Protein AF-H9FJS3-F1 (afdb_monomer_lite)

Foldseek 3Di:
DPPDDKDKDKDKDWPDFDDADPVVRDTDTDIDIDIDTDDPVPDDDCVVVVNDPDDDDPPVVDDDDDDD

Radius of gyration: 18.29 Å; chains: 1; bounding box: 32×32×53 Å

Organism: Macaca mulatta (NCBI:txid9544)

Secondary structure (DSSP, 8-state):
--------EEEEEEEEEEEEETTTTEEEEEEEEEEE---TTS---GGGGTT-------TTSS------

pLDDT: mean 87.25, std 8.3, range [50.84, 96.0]

Structure (mmCIF, N/CA/C/O backbone):
data_AF-H9FJS3-F1
#
_entry.id   AF-H9FJS3-F1
#
loop_
_atom_site.group_PDB
_atom_site.id
_atom_site.type_symbol
_atom_site.label_atom_id
_atom_site.label_alt_id
_atom_site.label_comp_id
_atom_site.label_asym_id
_atom_site.label_entity_id
_atom_site.label_seq_id
_atom_site.pdbx_PDB_ins_code
_atom_site.Cartn_x
_atom_site.Cartn_y
_atom_site.Cartn_z
_atom_site.occupancy
_atom_site.B_iso_or_equiv
_atom_site.auth_seq_id
_atom_site.auth_comp_id
_atom_site.auth_asym_id
_atom_site.auth_atom_id
_atom_site.pdbx_PDB_model_num
ATOM 1 N N . ASN A 1 1 ? 6.125 -20.137 -9.681 1.00 50.84 1 ASN A N 1
ATOM 2 C CA . ASN A 1 1 ? 7.005 -20.006 -8.506 1.00 50.84 1 ASN A CA 1
ATOM 3 C C . ASN A 1 1 ? 6.179 -19.344 -7.413 1.00 50.84 1 ASN A C 1
ATOM 5 O O . ASN A 1 1 ? 5.791 -18.205 -7.611 1.00 50.84 1 ASN A O 1
ATOM 9 N N . ILE A 1 2 ? 5.762 -20.079 -6.379 1.00 60.94 2 ILE A N 1
ATOM 10 C CA . ILE A 1 2 ? 4.741 -19.650 -5.386 1.00 60.94 2 ILE A CA 1
ATOM 11 C C . ILE A 1 2 ? 5.399 -19.451 -4.004 1.00 60.94 2 ILE A C 1
ATOM 13 O O . ILE A 1 2 ? 4.752 -19.518 -2.968 1.00 60.94 2 ILE A O 1
ATOM 17 N N . SER A 1 3 ? 6.723 -19.290 -3.988 1.00 65.44 3 SER A N 1
ATOM 18 C CA . SER A 1 3 ? 7.555 -19.456 -2.791 1.00 65.44 3 SER A CA 1
ATOM 19 C C . SER A 1 3 ? 8.279 -18.179 -2.369 1.00 65.44 3 SER A C 1
ATOM 21 O O . SER A 1 3 ? 8.947 -18.183 -1.341 1.00 65.44 3 SER A O 1
ATOM 23 N N . ASP A 1 4 ? 8.158 -17.098 -3.142 1.00 73.69 4 ASP A N 1
ATOM 24 C CA . ASP A 1 4 ? 8.823 -15.838 -2.825 1.00 73.69 4 ASP A CA 1
ATOM 25 C C . ASP A 1 4 ? 8.017 -15.079 -1.769 1.00 73.69 4 ASP A C 1
ATOM 27 O O . ASP A 1 4 ? 6.892 -14.632 -2.000 1.00 73.69 4 ASP A O 1
ATOM 31 N N . VAL A 1 5 ? 8.602 -14.972 -0.578 1.00 80.69 5 VAL A N 1
ATOM 32 C CA . VAL A 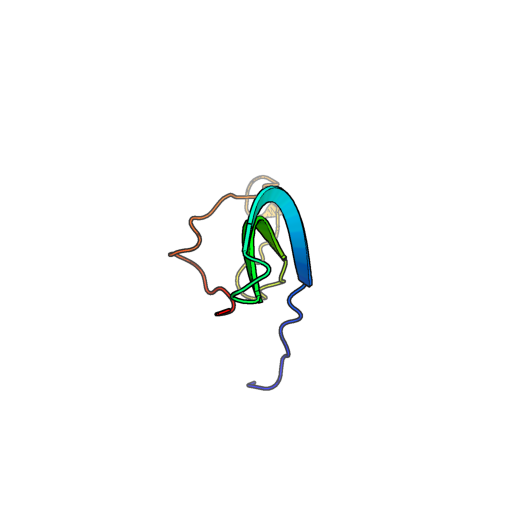1 5 ? 8.022 -14.252 0.555 1.00 80.69 5 VAL A CA 1
ATOM 33 C C . VAL A 1 5 ? 8.176 -12.753 0.321 1.00 80.69 5 VAL A C 1
ATOM 35 O O . VAL A 1 5 ? 9.283 -12.256 0.112 1.00 80.69 5 VAL A O 1
ATOM 38 N N . VAL A 1 6 ? 7.070 -12.016 0.409 1.00 85.56 6 VAL A N 1
ATOM 39 C CA . VAL A 1 6 ? 7.092 -10.551 0.394 1.00 85.56 6 VAL A CA 1
ATOM 40 C C . VAL A 1 6 ? 7.295 -10.056 1.820 1.00 85.56 6 VAL A C 1
ATOM 42 O O . VAL A 1 6 ? 6.435 -10.235 2.681 1.00 85.56 6 VAL A O 1
ATOM 45 N N . LEU A 1 7 ? 8.441 -9.429 2.079 1.00 87.38 7 LEU A N 1
ATOM 46 C CA . LEU A 1 7 ? 8.704 -8.791 3.362 1.00 87.38 7 LEU A CA 1
ATOM 47 C C . LEU A 1 7 ? 8.025 -7.421 3.392 1.00 87.38 7 LEU A C 1
ATOM 49 O O . LEU A 1 7 ? 8.431 -6.506 2.674 1.00 87.38 7 LEU A O 1
ATOM 53 N N . VAL A 1 8 ? 7.003 -7.291 4.237 1.00 89.81 8 VAL A N 1
ATOM 54 C CA . VAL A 1 8 ? 6.300 -6.026 4.455 1.00 89.81 8 VAL A CA 1
ATOM 55 C C . VAL A 1 8 ? 6.784 -5.405 5.757 1.00 89.81 8 VAL A C 1
ATOM 57 O O . VAL A 1 8 ? 6.726 -6.025 6.820 1.00 89.81 8 VAL A O 1
ATOM 60 N N . ARG A 1 9 ? 7.293 -4.177 5.672 1.00 91.00 9 ARG A N 1
ATOM 61 C CA . ARG A 1 9 ? 7.710 -3.387 6.829 1.00 91.00 9 ARG A CA 1
ATOM 62 C C . ARG A 1 9 ? 6.572 -2.479 7.253 1.00 91.00 9 ARG A C 1
ATOM 64 O O . ARG A 1 9 ? 6.067 -1.694 6.452 1.00 91.00 9 ARG A O 1
ATOM 71 N N . PHE A 1 10 ? 6.230 -2.568 8.531 1.00 90.75 10 PHE A N 1
ATOM 72 C CA . PHE A 1 10 ? 5.192 -1.760 9.145 1.00 90.75 10 PHE A CA 1
ATOM 73 C C . PHE A 1 10 ? 5.792 -0.723 10.072 1.00 90.75 10 PHE A C 1
ATOM 75 O O . PHE A 1 10 ? 6.581 -1.038 10.961 1.00 90.75 10 PHE A O 1
ATOM 82 N N . GLY A 1 11 ? 5.388 0.521 9.854 1.00 90.31 11 GLY A N 1
ATOM 83 C CA . GLY A 1 11 ? 5.593 1.619 10.775 1.00 90.31 11 GLY A CA 1
ATOM 84 C C . GLY A 1 11 ? 4.243 2.109 11.267 1.00 90.31 11 GLY A C 1
ATOM 85 O O . GLY A 1 11 ? 3.336 2.349 10.472 1.00 90.31 11 GLY A O 1
ATOM 86 N N . LEU A 1 12 ? 4.122 2.284 12.575 1.00 91.62 12 LEU A N 1
ATOM 87 C CA . LEU A 1 12 ? 2.999 2.984 13.179 1.00 91.62 12 LEU A CA 1
ATOM 88 C C . LEU A 1 12 ? 3.521 4.270 13.798 1.00 91.62 12 LEU A C 1
ATOM 90 O O . LEU A 1 12 ? 4.554 4.285 14.468 1.00 91.62 12 LEU A O 1
ATOM 94 N N . SER A 1 13 ? 2.821 5.365 13.551 1.00 90.75 13 SER A N 1
ATOM 95 C CA . SER A 1 13 ? 3.109 6.651 14.175 1.00 90.75 13 SER A CA 1
ATOM 96 C C . SER A 1 13 ? 1.817 7.214 14.736 1.00 90.75 13 SER A C 1
ATOM 98 O O . SER A 1 13 ? 0.875 7.482 13.997 1.00 90.75 13 SER A O 1
ATOM 100 N N . ILE A 1 14 ? 1.758 7.365 16.056 1.00 89.38 14 ILE A N 1
ATOM 101 C CA . ILE A 1 14 ? 0.587 7.930 16.725 1.00 89.38 14 ILE A CA 1
ATOM 102 C C . ILE A 1 14 ? 0.556 9.426 16.426 1.00 89.38 14 ILE A C 1
ATOM 104 O O . ILE A 1 14 ? 1.515 10.139 16.713 1.00 89.38 14 ILE A O 1
ATOM 108 N N . ALA A 1 15 ? -0.543 9.890 15.840 1.00 88.50 15 ALA A N 1
ATOM 109 C CA . ALA A 1 15 ? -0.772 11.306 15.601 1.00 88.50 15 ALA A CA 1
ATOM 110 C C . ALA A 1 15 ? -1.362 11.968 16.848 1.00 88.50 15 ALA A C 1
ATOM 112 O O . ALA A 1 15 ? -0.895 13.017 17.283 1.00 88.50 15 ALA A O 1
ATOM 113 N N . GLN A 1 16 ? -2.392 11.342 17.423 1.00 86.69 16 GLN A N 1
ATOM 114 C CA . GLN A 1 16 ? -3.119 11.877 18.567 1.00 86.69 16 GLN A CA 1
ATOM 115 C C . GLN A 1 16 ? -3.812 10.759 19.350 1.00 86.69 16 GLN A C 1
ATOM 117 O O . GLN A 1 16 ? -4.377 9.835 18.766 1.00 86.69 16 GLN A O 1
ATOM 122 N N . LEU A 1 17 ? -3.818 10.882 20.676 1.00 83.06 17 LEU A N 1
ATOM 123 C CA . LEU A 1 17 ? -4.690 10.114 21.559 1.00 83.06 17 LEU A CA 1
ATOM 124 C C . LEU A 1 17 ? -6.006 10.883 21.709 1.00 83.06 17 LEU A C 1
ATOM 126 O O . LEU A 1 17 ? -5.992 12.031 22.150 1.00 83.06 17 LEU A O 1
ATOM 130 N N . ILE A 1 18 ? -7.108 10.283 21.256 1.00 87.12 18 ILE A N 1
ATOM 131 C CA . ILE A 1 18 ? -8.422 10.935 21.203 1.00 87.12 18 ILE A CA 1
ATOM 132 C C . ILE A 1 18 ? -9.155 10.729 22.527 1.00 87.12 18 ILE A C 1
ATOM 134 O O . ILE A 1 18 ? -9.626 11.703 23.103 1.00 87.12 18 ILE A O 1
ATOM 138 N N . ASP A 1 19 ? -9.235 9.486 23.007 1.00 87.00 19 ASP A N 1
ATOM 139 C CA . ASP A 1 19 ? -9.957 9.155 24.237 1.00 87.00 19 ASP A CA 1
ATOM 140 C C . ASP A 1 19 ? -9.500 7.815 24.836 1.00 87.00 19 ASP A C 1
ATOM 142 O O . ASP A 1 19 ? -9.023 6.932 24.108 1.00 87.00 19 ASP A O 1
ATOM 146 N N . VAL A 1 20 ? -9.670 7.662 26.151 1.00 88.19 20 VAL A N 1
ATOM 147 C CA . VAL A 1 20 ? -9.438 6.413 26.889 1.00 88.19 20 VAL A CA 1
ATOM 148 C C . VAL A 1 20 ? -10.628 6.148 27.803 1.00 88.19 20 VAL A C 1
ATOM 150 O O . VAL A 1 20 ? -10.836 6.845 28.792 1.00 88.19 20 VAL A O 1
ATOM 153 N N . ASP A 1 21 ? -11.372 5.090 27.506 1.00 88.06 21 ASP A N 1
ATOM 154 C CA . ASP A 1 21 ? -12.422 4.572 28.373 1.00 88.06 21 ASP A CA 1
ATOM 155 C C . ASP A 1 21 ? -11.863 3.411 29.201 1.00 88.06 21 ASP A C 1
ATOM 157 O O . ASP A 1 21 ? -11.814 2.259 28.763 1.00 88.06 21 ASP A O 1
ATOM 161 N N . GLU A 1 22 ? -11.424 3.719 30.419 1.00 86.44 22 GLU A N 1
ATOM 162 C CA . GLU A 1 22 ? -10.832 2.739 31.334 1.00 86.44 22 GLU A CA 1
ATOM 163 C C . GLU A 1 22 ? -11.839 1.682 31.804 1.00 86.44 22 GLU A C 1
ATOM 165 O O . GLU A 1 22 ? -11.465 0.533 32.049 1.00 86.44 22 GLU A O 1
ATOM 170 N N . LYS A 1 23 ? -13.126 2.041 31.902 1.00 90.69 23 LYS A N 1
ATOM 171 C CA . LYS A 1 23 ? -14.180 1.130 32.363 1.00 90.69 23 LYS A CA 1
ATOM 172 C C . LYS A 1 23 ? -14.460 0.048 31.323 1.00 90.69 23 LYS A C 1
ATOM 174 O O . LYS A 1 23 ? -14.699 -1.100 31.695 1.00 90.69 23 LYS A O 1
ATOM 179 N N . ASN A 1 24 ? -14.419 0.416 30.043 1.00 90.75 24 ASN A N 1
ATOM 180 C CA . ASN A 1 24 ? -14.622 -0.499 28.919 1.00 90.75 24 ASN A CA 1
ATOM 181 C C . ASN A 1 24 ? -13.305 -0.996 28.289 1.00 90.75 24 ASN A C 1
ATOM 183 O O . ASN A 1 24 ? -13.350 -1.743 27.315 1.00 90.75 24 ASN A O 1
ATOM 187 N N . GLN A 1 25 ? -12.148 -0.609 28.842 1.00 86.38 25 GLN A N 1
ATOM 188 C CA . GLN A 1 25 ? -10.804 -0.933 28.337 1.00 86.38 25 GLN 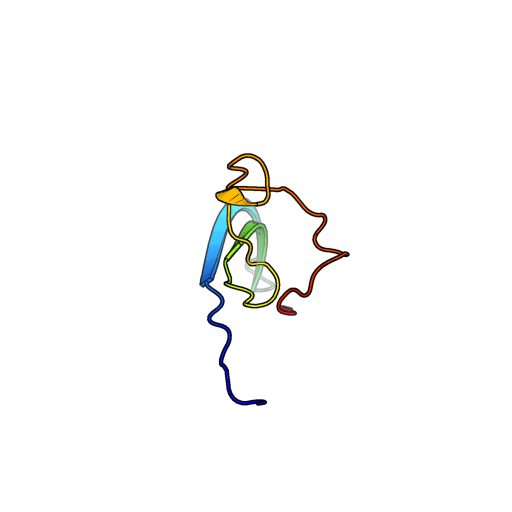A CA 1
ATOM 189 C C . GLN A 1 25 ? -10.599 -0.571 26.856 1.00 86.38 25 GLN A C 1
ATOM 191 O O . GLN A 1 25 ? -9.957 -1.307 26.105 1.00 86.38 25 GLN A O 1
ATOM 196 N N . MET A 1 26 ? -11.144 0.570 26.430 1.00 89.44 26 MET A N 1
ATOM 197 C CA . MET A 1 26 ? -11.102 1.008 25.037 1.00 89.44 26 MET A CA 1
ATOM 198 C C . MET A 1 26 ? -10.257 2.270 24.879 1.00 89.44 26 MET A C 1
ATOM 200 O O . MET A 1 26 ? -10.392 3.226 25.636 1.00 89.44 26 MET A O 1
ATOM 204 N N . MET A 1 27 ? -9.399 2.284 23.860 1.00 89.88 27 MET A N 1
ATOM 205 C CA . MET A 1 27 ? -8.551 3.423 23.523 1.00 89.88 27 MET A CA 1
ATOM 206 C C . MET A 1 27 ? -8.823 3.852 22.084 1.00 89.88 27 MET A C 1
ATOM 208 O O . MET A 1 27 ? -8.692 3.049 21.161 1.00 89.88 27 MET A O 1
ATOM 212 N N . THR A 1 28 ? -9.159 5.124 21.888 1.00 90.06 28 THR A N 1
ATOM 213 C CA . THR A 1 28 ? -9.355 5.705 20.556 1.00 90.06 28 THR A CA 1
ATOM 214 C C . THR A 1 28 ? -8.147 6.569 20.219 1.00 90.06 28 THR A C 1
ATOM 216 O O . THR A 1 28 ? -7.840 7.531 20.925 1.00 90.06 28 THR A O 1
ATOM 219 N N . THR A 1 29 ? -7.434 6.238 19.142 1.00 91.38 29 THR A N 1
ATOM 220 C CA . THR A 1 29 ? -6.247 6.984 18.700 1.00 91.38 29 THR A CA 1
ATOM 221 C C . THR A 1 29 ? -6.291 7.229 17.200 1.00 91.38 29 THR A C 1
ATOM 223 O O . THR A 1 29 ? -6.788 6.406 16.434 1.00 91.38 29 THR A O 1
ATOM 226 N N . ASN A 1 30 ? -5.768 8.377 16.780 1.00 91.25 30 ASN A N 1
ATOM 227 C CA . ASN A 1 30 ? -5.485 8.648 15.382 1.00 91.25 30 ASN A CA 1
ATOM 228 C C . ASN A 1 30 ? -4.046 8.213 15.093 1.00 91.25 30 ASN A C 1
ATOM 230 O O . ASN A 1 30 ? -3.109 8.697 15.738 1.00 91.25 30 ASN A O 1
ATOM 234 N N . VAL A 1 31 ? -3.871 7.304 14.138 1.00 91.06 31 VAL A N 1
ATOM 235 C CA . VAL A 1 31 ? -2.575 6.713 13.802 1.00 91.06 31 VAL A CA 1
ATOM 236 C C . VAL A 1 31 ? -2.288 6.840 12.313 1.00 91.06 31 VAL A C 1
ATOM 238 O O . VAL A 1 31 ? -3.155 6.639 11.466 1.00 91.06 31 VAL A O 1
ATOM 241 N N . TRP A 1 32 ? -1.032 7.130 11.996 1.00 91.25 32 TRP A N 1
ATOM 242 C CA . TRP A 1 32 ? -0.489 7.010 10.654 1.00 91.25 32 TRP A CA 1
ATOM 243 C C . TRP A 1 32 ? 0.113 5.621 10.492 1.00 91.25 32 TRP A C 1
ATOM 245 O O . TRP A 1 32 ? 1.056 5.251 11.198 1.00 91.25 32 TRP A O 1
ATOM 255 N N . VAL A 1 33 ? -0.429 4.865 9.542 1.00 90.00 33 VAL A N 1
ATOM 256 C CA . VAL A 1 33 ? 0.102 3.560 9.154 1.00 90.00 33 VAL A CA 1
ATOM 257 C C . VAL A 1 33 ? 1.001 3.746 7.942 1.00 90.00 33 VAL A C 1
ATOM 259 O O . VAL A 1 33 ? 0.561 4.223 6.896 1.00 90.00 33 VAL A O 1
ATOM 262 N N . LYS A 1 34 ? 2.266 3.355 8.076 1.00 90.94 34 LYS A N 1
ATOM 263 C CA . LYS A 1 34 ? 3.235 3.321 6.985 1.00 90.94 34 LYS A CA 1
ATOM 264 C C . LYS A 1 34 ? 3.536 1.871 6.633 1.00 90.94 34 LYS A C 1
ATOM 266 O O . LYS A 1 34 ? 3.891 1.082 7.505 1.00 90.94 34 LYS A O 1
ATOM 271 N N . GLN A 1 35 ? 3.410 1.539 5.355 1.00 90.69 35 GLN A N 1
ATOM 272 C CA . GLN A 1 35 ? 3.706 0.210 4.834 1.00 90.69 35 GLN A CA 1
ATOM 273 C C . GLN A 1 35 ? 4.739 0.337 3.723 1.00 90.69 35 GLN A C 1
ATOM 275 O O . GLN A 1 35 ? 4.584 1.169 2.829 1.00 90.69 35 GLN A O 1
ATOM 280 N N . GLU A 1 36 ? 5.785 -0.476 3.782 1.00 91.25 36 GLU A N 1
ATOM 281 C CA . GLU A 1 36 ? 6.816 -0.536 2.749 1.00 91.25 36 GLU A CA 1
ATOM 282 C C . GLU A 1 36 ? 7.040 -1.992 2.346 1.00 91.25 36 GLU A C 1
ATOM 284 O O . GLU A 1 36 ? 7.280 -2.853 3.193 1.00 91.25 3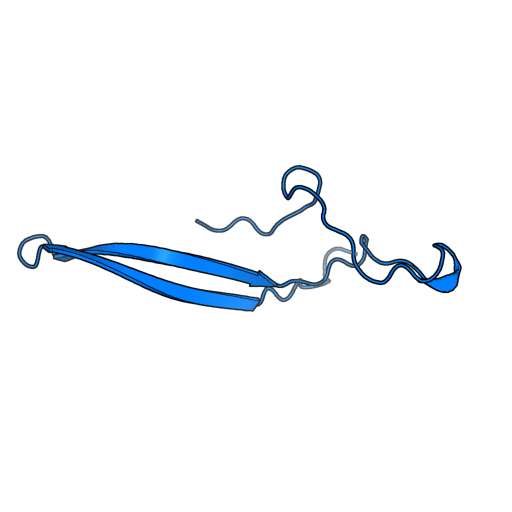6 GLU A O 1
ATOM 289 N N . TRP A 1 37 ? 6.968 -2.271 1.048 1.00 91.31 37 TRP A N 1
ATOM 290 C CA . TRP A 1 37 ? 7.269 -3.581 0.479 1.00 91.31 37 TRP A CA 1
ATOM 291 C C . TRP A 1 37 ? 7.944 -3.415 -0.883 1.00 91.31 37 TRP A C 1
ATOM 293 O O . TRP A 1 37 ? 7.892 -2.347 -1.494 1.00 91.31 37 TRP A O 1
ATOM 303 N N . HIS A 1 38 ? 8.574 -4.488 -1.359 1.00 88.50 38 HIS A N 1
ATOM 304 C CA . HIS A 1 38 ? 9.156 -4.549 -2.695 1.00 88.50 38 HIS A CA 1
ATOM 305 C C . HIS A 1 38 ? 8.331 -5.486 -3.577 1.00 88.50 38 HIS A C 1
ATOM 307 O O . HIS A 1 38 ? 8.201 -6.670 -3.272 1.00 88.50 38 HIS A O 1
ATOM 313 N N . ASP A 1 39 ? 7.796 -4.958 -4.679 1.00 87.50 39 ASP A N 1
ATOM 314 C CA . ASP A 1 39 ? 7.108 -5.739 -5.707 1.00 87.50 39 ASP A CA 1
ATOM 315 C C . ASP A 1 39 ? 8.039 -5.944 -6.912 1.00 87.50 39 ASP A C 1
ATOM 317 O O . ASP A 1 39 ? 8.503 -4.989 -7.537 1.00 87.50 39 ASP A O 1
ATOM 321 N N . TYR A 1 40 ? 8.313 -7.203 -7.256 1.00 83.19 40 TYR A N 1
ATOM 322 C CA . TYR A 1 40 ? 9.192 -7.558 -8.372 1.00 83.19 40 TYR A CA 1
ATOM 323 C C . TYR A 1 40 ? 8.607 -7.202 -9.746 1.00 83.19 40 TYR A C 1
ATOM 325 O O . TYR A 1 40 ?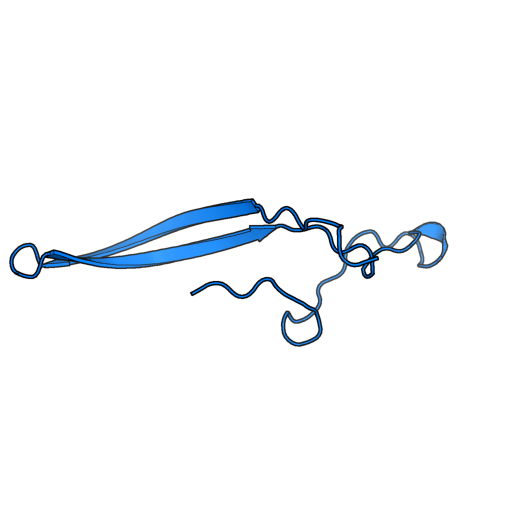 9.357 -7.169 -10.725 1.00 83.19 40 TYR A O 1
ATOM 333 N N . LYS A 1 41 ? 7.291 -6.973 -9.849 1.00 85.06 41 LYS A N 1
ATOM 334 C CA . LYS A 1 41 ? 6.628 -6.552 -11.091 1.00 85.06 41 LYS A CA 1
ATOM 335 C C . LYS A 1 41 ? 6.694 -5.044 -11.307 1.00 85.06 41 LYS A C 1
ATOM 337 O O . LYS A 1 41 ? 6.570 -4.603 -12.443 1.00 85.06 41 LYS A O 1
ATOM 342 N N . LEU A 1 42 ? 6.911 -4.265 -10.248 1.00 87.94 42 LEU A N 1
ATOM 343 C CA . LEU A 1 42 ? 6.959 -2.801 -10.287 1.00 87.94 42 LEU A CA 1
ATOM 344 C C . LEU A 1 42 ? 8.406 -2.291 -10.305 1.00 87.94 42 LEU A C 1
ATOM 346 O O . LEU A 1 42 ? 8.777 -1.392 -9.554 1.00 87.94 42 LEU A O 1
ATOM 350 N N . ARG A 1 43 ? 9.236 -2.892 -11.162 1.00 88.12 43 ARG A N 1
ATOM 351 C CA . ARG A 1 43 ? 10.637 -2.507 -11.374 1.00 88.12 43 ARG A CA 1
ATOM 352 C C . ARG A 1 43 ? 10.862 -2.143 -12.835 1.00 88.12 43 ARG A C 1
ATOM 354 O O . ARG A 1 43 ? 10.341 -2.818 -13.721 1.00 88.12 43 ARG A O 1
ATOM 361 N N . TRP A 1 44 ? 11.663 -1.116 -13.073 1.00 92.75 44 TRP A N 1
ATOM 362 C CA . TRP A 1 44 ? 12.075 -0.686 -14.405 1.00 92.75 44 TRP A CA 1
ATOM 363 C C . TRP A 1 44 ? 13.528 -0.207 -14.365 1.00 92.75 44 TRP A C 1
ATOM 365 O O . TRP A 1 44 ? 14.046 0.104 -13.290 1.00 92.75 44 TRP A O 1
ATOM 375 N N . ASP A 1 45 ? 14.186 -0.178 -15.523 1.00 93.62 45 ASP A N 1
ATOM 376 C CA . ASP A 1 45 ? 15.480 0.485 -15.673 1.00 93.62 45 ASP A CA 1
ATOM 377 C C . ASP A 1 45 ? 15.235 1.987 -15.902 1.00 93.62 45 ASP A C 1
ATOM 379 O O . ASP A 1 45 ? 14.563 2.338 -16.874 1.00 93.62 45 ASP A O 1
ATOM 383 N N . PRO A 1 46 ? 15.727 2.896 -15.040 1.00 94.56 46 PRO A N 1
ATOM 384 C CA . PRO A 1 46 ? 15.555 4.331 -15.242 1.00 94.56 46 PRO A CA 1
ATOM 385 C C . PRO A 1 46 ? 16.059 4.823 -16.606 1.00 94.56 46 PRO A C 1
ATOM 387 O O . PRO A 1 46 ? 15.495 5.781 -17.131 1.00 94.56 46 PRO A O 1
ATOM 390 N N . ALA A 1 47 ? 17.071 4.180 -17.201 1.00 95.25 47 ALA A N 1
ATOM 391 C CA . ALA A 1 47 ? 17.621 4.586 -18.497 1.00 95.25 47 ALA A CA 1
ATOM 392 C C . ALA A 1 47 ? 16.596 4.481 -19.642 1.00 95.25 47 ALA A C 1
ATOM 394 O O . ALA A 1 47 ? 16.626 5.296 -20.564 1.00 95.25 47 ALA A O 1
ATOM 395 N N . ASP A 1 48 ? 15.650 3.544 -19.540 1.00 96.00 48 ASP A N 1
ATOM 396 C CA . ASP A 1 48 ? 14.579 3.350 -20.525 1.00 96.00 48 ASP A CA 1
ATOM 397 C C . ASP A 1 48 ? 13.438 4.377 -20.371 1.00 96.00 48 ASP A C 1
ATOM 399 O O . ASP A 1 48 ? 12.584 4.500 -21.249 1.00 96.00 48 ASP A O 1
ATOM 403 N N . TYR A 1 49 ? 13.416 5.125 -19.262 1.00 92.88 49 TYR A N 1
ATOM 404 C CA . TYR A 1 49 ? 12.335 6.041 -18.880 1.00 92.88 49 TYR A CA 1
ATOM 405 C C . TYR A 1 49 ? 12.883 7.404 -18.435 1.00 92.88 49 TYR A C 1
ATOM 407 O O . TYR A 1 49 ? 12.523 7.900 -17.371 1.00 92.88 49 TYR A O 1
ATOM 415 N N . GLU A 1 50 ? 13.787 8.004 -19.216 1.00 94.31 50 GLU A N 1
ATOM 416 C CA . GLU A 1 50 ? 14.321 9.363 -18.980 1.00 94.31 50 GLU A CA 1
ATOM 417 C C . GLU A 1 50 ? 14.916 9.589 -17.570 1.00 94.31 50 GLU A C 1
ATOM 419 O O . GLU A 1 50 ? 14.863 10.685 -17.014 1.00 94.31 50 GLU A O 1
ATOM 424 N N . ASN A 1 51 ? 15.508 8.554 -16.973 1.00 93.50 51 ASN A N 1
ATOM 425 C CA . ASN A 1 51 ? 16.022 8.539 -15.598 1.00 93.50 51 ASN A CA 1
ATOM 426 C C . ASN A 1 51 ? 14.960 8.775 -14.509 1.00 93.50 51 ASN A C 1
ATOM 428 O O . ASN A 1 51 ? 15.281 9.232 -13.407 1.00 93.50 51 ASN A O 1
ATOM 432 N N . VAL A 1 52 ? 13.697 8.431 -14.766 1.00 93.44 52 VAL A N 1
ATOM 433 C CA . VAL A 1 52 ? 12.657 8.433 -13.732 1.00 93.44 52 VAL A CA 1
ATOM 434 C C . VAL A 1 52 ? 12.966 7.345 -12.702 1.00 93.44 52 VAL A C 1
ATOM 436 O O . VAL A 1 52 ? 13.023 6.163 -13.026 1.00 93.44 52 VAL A O 1
ATOM 439 N N . THR A 1 53 ? 13.147 7.738 -11.439 1.00 92.56 53 THR A N 1
ATOM 440 C CA . THR A 1 53 ? 13.469 6.826 -10.320 1.00 92.56 53 THR A CA 1
ATOM 441 C C . THR A 1 53 ? 12.322 6.644 -9.328 1.00 92.56 53 THR A C 1
ATOM 443 O O . THR A 1 53 ? 12.367 5.755 -8.480 1.00 92.56 53 THR A O 1
ATOM 446 N N . SER A 1 54 ? 11.280 7.475 -9.411 1.00 91.88 54 SER A N 1
ATOM 447 C CA . SER A 1 54 ? 10.120 7.407 -8.526 1.00 91.88 54 SER A CA 1
ATOM 448 C C . SER A 1 54 ? 8.861 7.890 -9.234 1.00 91.88 54 SER A C 1
ATOM 450 O O . SER A 1 54 ? 8.889 8.874 -9.971 1.00 91.88 54 SER A O 1
ATOM 452 N N . ILE A 1 55 ? 7.751 7.205 -8.971 1.00 91.88 55 ILE A N 1
ATOM 453 C CA . ILE A 1 55 ? 6.417 7.534 -9.471 1.00 91.88 55 ILE A CA 1
ATOM 454 C C . ILE A 1 55 ? 5.402 7.374 -8.340 1.00 91.88 55 ILE A C 1
ATOM 456 O O . ILE A 1 55 ? 5.615 6.609 -7.398 1.00 91.88 55 ILE A O 1
ATOM 460 N N . ARG A 1 56 ? 4.285 8.096 -8.428 1.00 92.00 56 ARG A N 1
ATOM 461 C CA . ARG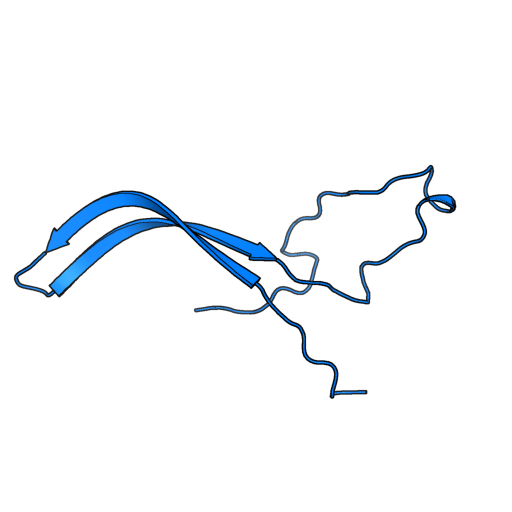 A 1 56 ? 3.161 7.959 -7.496 1.00 92.00 56 ARG A CA 1
ATOM 462 C C . ARG A 1 56 ? 1.999 7.313 -8.230 1.00 92.00 56 ARG A C 1
ATOM 464 O O . ARG A 1 56 ? 1.505 7.880 -9.198 1.00 92.00 56 ARG A O 1
ATOM 471 N N . ILE A 1 57 ? 1.573 6.147 -7.758 1.00 89.38 57 ILE A N 1
ATOM 472 C CA . ILE A 1 57 ? 0.455 5.392 -8.330 1.00 89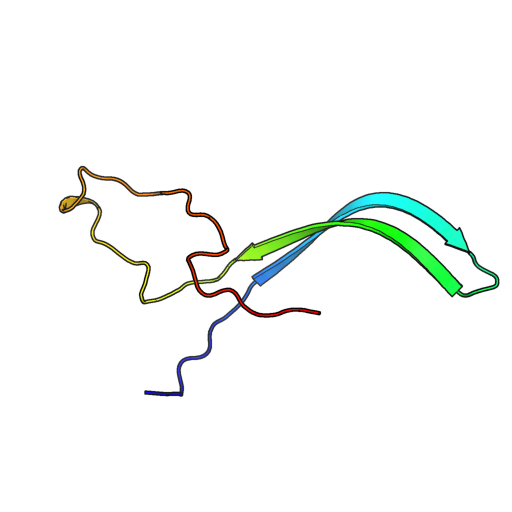.38 57 ILE A CA 1
ATOM 473 C C . ILE A 1 57 ? -0.614 5.224 -7.241 1.00 89.38 57 ILE A C 1
ATOM 475 O O . ILE A 1 57 ? -0.260 4.934 -6.095 1.00 89.38 57 ILE A O 1
ATOM 479 N N . PRO A 1 58 ? -1.908 5.399 -7.561 1.00 92.06 58 PRO A N 1
ATOM 480 C CA . PRO A 1 58 ? -2.993 5.033 -6.658 1.00 92.06 58 PRO A CA 1
ATOM 481 C C . PRO A 1 58 ? -2.893 3.572 -6.198 1.00 92.06 58 PRO A C 1
ATOM 483 O O . PRO A 1 58 ? -2.703 2.665 -7.007 1.00 92.06 58 PRO A O 1
ATOM 486 N N . SER A 1 59 ? -3.082 3.328 -4.902 1.00 86.81 59 SER A N 1
ATOM 487 C CA . SER A 1 59 ? -2.977 1.989 -4.298 1.00 86.81 59 SER A CA 1
ATOM 488 C C . SER A 1 59 ? -4.070 1.009 -4.743 1.00 86.81 59 SER A C 1
ATOM 490 O O . SER A 1 59 ? -3.995 -0.170 -4.421 1.00 86.81 59 SER A O 1
ATOM 492 N N . GLU A 1 60 ? -5.092 1.485 -5.453 1.00 89.19 60 GLU A N 1
ATOM 493 C CA . GLU A 1 60 ? -6.157 0.671 -6.052 1.00 89.19 60 GLU A CA 1
ATOM 494 C C . GLU A 1 60 ? -5.706 -0.034 -7.339 1.00 89.19 60 GLU A C 1
ATOM 496 O O . GLU A 1 60 ? -6.301 -1.031 -7.738 1.00 89.19 60 GLU A O 1
ATOM 501 N N . LEU A 1 61 ? -4.654 0.474 -7.991 1.00 88.94 61 LEU A N 1
ATOM 502 C CA . LEU A 1 61 ? -4.154 -0.045 -9.268 1.00 88.94 61 LEU A CA 1
ATOM 503 C C . LEU A 1 61 ? -3.041 -1.086 -9.102 1.00 88.94 61 LEU A C 1
ATOM 505 O O . LEU A 1 61 ? -2.611 -1.685 -10.086 1.00 88.94 61 LEU A O 1
ATOM 509 N N . ILE A 1 62 ? -2.554 -1.284 -7.877 1.00 89.81 62 ILE A N 1
ATOM 510 C CA . ILE A 1 62 ? -1.450 -2.193 -7.565 1.00 89.81 62 ILE A CA 1
ATOM 511 C C . ILE A 1 62 ? -1.865 -3.184 -6.485 1.00 89.81 62 ILE A C 1
ATOM 513 O O . ILE A 1 62 ? -2.757 -2.919 -5.680 1.00 89.81 62 ILE A O 1
ATOM 517 N N . TRP A 1 63 ? -1.188 -4.330 -6.449 1.00 89.00 63 TRP A N 1
ATOM 518 C CA . TRP A 1 63 ? -1.328 -5.238 -5.322 1.00 89.00 63 TRP A CA 1
ATOM 519 C C . TRP A 1 63 ? -0.768 -4.575 -4.059 1.00 89.00 63 TRP A C 1
ATOM 521 O O . TRP A 1 63 ? 0.319 -3.992 -4.077 1.00 89.00 63 TRP A O 1
ATOM 531 N N . ARG A 1 64 ? -1.513 -4.687 -2.962 1.00 87.75 64 ARG A N 1
ATOM 532 C CA . ARG A 1 64 ? -1.090 -4.291 -1.621 1.00 87.75 64 ARG A CA 1
ATOM 533 C C . ARG A 1 64 ? -1.329 -5.462 -0.668 1.00 87.75 64 ARG A C 1
ATOM 535 O O . ARG A 1 64 ? -2.276 -6.217 -0.889 1.00 87.75 64 ARG A O 1
ATOM 542 N N . PRO A 1 65 ? -0.513 -5.622 0.379 1.00 83.94 65 PRO A N 1
ATOM 543 C CA . PRO A 1 65 ? -0.796 -6.603 1.415 1.00 83.94 65 PRO A CA 1
ATOM 544 C C . PRO A 1 65 ? -2.092 -6.230 2.150 1.00 83.94 65 PRO A C 1
ATOM 546 O O . PRO A 1 65 ? -2.246 -5.097 2.608 1.00 83.94 65 PRO A O 1
ATOM 549 N N . ASP A 1 66 ? -3.024 -7.178 2.252 1.00 80.06 66 ASP A N 1
ATOM 550 C CA . ASP A 1 66 ? -4.251 -7.000 3.030 1.00 80.06 66 ASP A CA 1
ATOM 551 C C . ASP A 1 66 ? -3.934 -7.087 4.526 1.00 80.06 66 ASP A C 1
ATOM 553 O O . ASP A 1 66 ? -3.329 -8.055 4.993 1.00 80.06 66 ASP A O 1
ATOM 557 N N . ILE A 1 67 ? -4.328 -6.058 5.278 1.00 74.25 67 ILE A N 1
ATOM 558 C CA . ILE A 1 67 ? -4.120 -5.958 6.727 1.00 74.25 67 ILE A CA 1
ATOM 559 C C . ILE A 1 67 ? -5.426 -5.482 7.342 1.00 74.25 67 ILE A C 1
ATOM 561 O O . ILE A 1 67 ? -6.017 -4.513 6.857 1.00 74.25 67 ILE A O 1
ATOM 565 N N . VAL A 1 68 ? -5.851 -6.186 8.388 1.00 57.66 68 VAL A N 1
ATOM 566 C CA . VAL A 1 68 ? -7.046 -5.904 9.193 1.00 57.66 68 VAL A CA 1
ATOM 567 C C . VAL A 1 68 ? -6.666 -5.370 10.562 1.00 57.66 68 VAL A C 1
ATOM 569 O O . VAL A 1 68 ? -5.621 -5.812 11.093 1.00 57.66 68 VAL A O 1
#

InterPro domains:
  IPR002394 Nicotinic acetylcholine receptor [PR00254] (15-31)
  IPR002394 Nicotinic acetylcholine receptor [PR00254] (49-63)
  IPR006201 Neurotransmitter-gated ion-channel [PTHR18945] (5-68)
  IPR006202 Neurotransmitter-gated ion-channel ligand-binding domain [PF02931] (3-68)
  IPR036734 Neurotransmitter-gated ion-channel ligand-binding domain superfamily [G3DSA:2.70.170.10] (1-68)
  IPR036734 Neurotransmitter-gated ion-channel ligand-binding domain superfamily [SSF63712] (3-68)

Sequence (68 aa):
NISDVVLVRFGLSIAQLIDVDEKNQMMTTNVWVKQEWHDYKLRWDPADYENVTSIRIPSELIWRPDIV